Protein 3F42 (pdb70)

Foldseek 3Di:
DDPVVVVVVVVCVVVVVVVVVVQQVAKDWFFFDVGQIWIAGLVLHTDDTDDPPVCVVPVPVVVRVCRSVVSNVVSVVVVVVVVVVCD/DVVVVCVVVVVCPVVQQVAKDWFAFPVGQIWIATLVRHTDDTDDDPVCVVPVVVVVRCCRSVVRSVVSVCVVVVVVVVD

Secondary structure (DSSP, 8-state):
--HHHHHHHHH--HHHHHHHHHHHT-EEEEE-TT--EEEEETTS-EEEEE--GGGGG-S-------HHHHHHHHHHHHHHHHHH---/-TTT--TTTTHHHHTGGG-EEEEE-S---EEEEETT--EEEEE--GGGGG-S-------HHHHHHHHHHHHHHHHHH--

Solvent-accessible surface area: 10686 Å² total

InterPro domains:
  IPR004401 Nucleoid-associated protein YbaB/EbfC [MF_00274] (1-93)
  IPR004401 Nucleoid-associated protein YbaB/EbfC [PF02575] (12-91)
  IPR004401 Nucleoid-associated protein YbaB/EbfC [PIRSF004555] (1-90)
  IPR004401 Nucleoid-associated protein YbaB/EbfC [TIGR00103] (1-97)
  IPR036894 Nucleoid-associated protein YbaB-like domain superfamily [G3DSA:3.30.1310.10] (1-97)
  IPR036894 Nucleoid-associated protein YbaB-like domain superfamily [SSF82607] (4-92)

B-factor: mean 28.2, std 12.07, range [13.96, 66.92]

Organism: Helicobacter pylori (strain ATCC 700392 / 26695) (NCBI:txid85962)

Sequence (166 aa):
HDFSQLGGLLDGKKEFSQLEEEKNKDTIHTSKSGGGVSVSFNGLGELVDLQIDDSLLEDKEAQIYLSALNDDGYKAVEEENNRKKNLAFNLGGLLDGKKEFSQLEEKNKDTIHTSKSGGGVSVSFNGLGELVDLQIDDSLLEDKEEAQIYLSALNDDGYKAVEEENRKNLAFNL

CATH classification: 3.30.1310.10

Radius of gyration: 18.59 Å; Cα contacts (8 Å, |Δi|>4): 196; chains: 2; bounding box: 31×56×41 Å

Nearest PDB structures (foldseek):
  3f42-assembly1_B-2  TM=1.007E+00  e=1.281E-11  Helicobacter pylori
  3f42-assembly1_A-2  TM=9.089E-01  e=5.839E-11  Helicobacter pylori
  1pug-assembly2_C  TM=7.596E-01  e=7.415E-04  Escherichia coli
  1ybx-assembly1_A  TM=7.268E-01  e=2.275E-03  Acetivibrio thermocellus
  5yrx-assembly1_A-2  TM=7.298E-01  e=1.646E-02  Mycobacterium tuberculosis H37Rv

Structure (mmCIF, N/CA/C/O backbone):
data_3F42
#
_entry.id   3F42
#
_cell.length_a   87.129
_cell.length_b   99.566
_cell.length_c   45.196
_cell.angle_alpha   90.00
_cell.angle_beta   90.00
_cell.angle_gamma   90.00
#
_symmetry.space_group_name_H-M   'C 2 2 21'
#
loop_
_entity.id
_entity.type
_entity.pdbx_description
1 polymer 'protein HP0035'
2 non-polymer 1,2-ETHANEDIOL
3 water water
#
loop_
_atom_site.group_PDB
_atom_site.id
_atom_site.type_symbol
_atom_site.label_atom_id
_atom_site.label_alt_id
_atom_site.label_comp_id
_atom_site.label_asym_id
_atom_site.label_entity_id
_atom_site.label_seq_id
_atom_site.pdbx_PDB_ins_code
_atom_site.Cartn_x
_atom_site.Cartn_y
_atom_site.Cartn_z
_atom_site.occupancy
_atom_site.B_iso_or_equiv
_atom_site.auth_seq_id
_atom_site.auth_comp_id
_atom_site.auth_asym_id
_atom_site.auth_atom_id
_atom_site.pdbx_PDB_model_num
ATOM 1 N N . HIS A 1 2 ? 25.959 58.500 -8.265 1.00 40.47 0 HIS A N 1
ATOM 2 C CA . HIS A 1 2 ? 25.260 59.214 -9.384 1.00 37.42 0 HIS A CA 1
ATOM 3 C C . HIS A 1 2 ? 23.828 58.743 -9.246 1.00 36.26 0 HIS A C 1
ATOM 4 O O . HIS A 1 2 ? 23.446 57.715 -9.833 1.00 37.91 0 HIS A O 1
ATOM 14 N N . ASP A 1 4 ? 19.694 60.345 -8.038 1.00 23.47 2 ASP A N 1
ATOM 15 C CA . ASP A 1 4 ? 18.869 61.359 -7.422 1.00 21.63 2 ASP A CA 1
ATOM 16 C C . ASP A 1 4 ? 17.720 60.726 -6.620 1.00 20.39 2 ASP A C 1
ATOM 17 O O . ASP A 1 4 ? 17.592 59.480 -6.565 1.00 19.28 2 ASP A O 1
ATOM 22 N N . PHE A 1 5 ? 16.907 61.564 -5.975 1.00 19.50 3 PHE A N 1
ATOM 23 C CA . PHE A 1 5 ? 15.920 61.033 -5.003 1.00 19.49 3 PHE A CA 1
ATOM 24 C C . PHE A 1 5 ? 14.891 60.211 -5.759 1.00 19.36 3 PHE A C 1
ATOM 25 O O . PHE A 1 5 ? 14.428 59.186 -5.269 1.00 19.53 3 PHE A O 1
ATOM 33 N N . SER A 1 6 ? 14.538 60.660 -6.964 1.00 19.18 4 SER A N 1
ATOM 34 C CA . SER A 1 6 ? 13.570 59.879 -7.746 1.00 20.11 4 SER A CA 1
ATOM 35 C C . SER A 1 6 ? 14.086 58.481 -8.094 1.00 20.05 4 SER A C 1
ATOM 36 O O . SER A 1 6 ? 13.349 57.477 -7.961 1.00 20.07 4 SER A O 1
ATOM 39 N N . GLN A 1 7 ? 15.368 58.393 -8.465 1.00 19.78 5 GLN A N 1
ATOM 40 C CA . GLN A 1 7 ? 15.979 57.104 -8.752 1.00 21.13 5 GLN A CA 1
ATOM 41 C C . GLN A 1 7 ? 16.008 56.240 -7.502 1.00 21.63 5 GLN A C 1
ATOM 42 O O . GLN A 1 7 ? 15.705 55.054 -7.575 1.00 22.87 5 GLN A O 1
ATOM 48 N N . LEU A 1 8 ? 16.322 56.829 -6.358 1.00 21.65 6 LEU A N 1
ATOM 49 C CA . LEU A 1 8 ? 16.340 56.071 -5.110 1.00 22.43 6 LEU A CA 1
ATOM 50 C C . LEU A 1 8 ? 14.964 55.510 -4.785 1.00 22.88 6 LEU A C 1
ATOM 51 O O . LEU A 1 8 ? 14.852 54.357 -4.358 1.00 22.44 6 LEU A O 1
ATOM 56 N N . GLY A 1 9 ? 13.922 56.312 -4.987 1.00 22.14 7 GLY A N 1
ATOM 57 C CA . GLY A 1 9 ? 12.556 55.852 -4.708 1.00 21.99 7 GLY A CA 1
ATOM 58 C C . GLY A 1 9 ? 12.177 54.699 -5.629 1.00 22.43 7 GLY A C 1
ATOM 59 O O . GLY A 1 9 ? 11.528 53.733 -5.191 1.00 22.44 7 GLY A O 1
ATOM 60 N N . GLY A 1 10 ? 12.594 54.789 -6.886 1.00 22.27 8 GLY A N 1
ATOM 61 C CA . GLY A 1 10 ? 12.368 53.725 -7.881 1.00 23.31 8 GLY A CA 1
ATOM 62 C C . GLY A 1 10 ? 13.092 52.430 -7.487 1.00 24.02 8 GLY A C 1
ATOM 63 O O . GLY A 1 10 ? 12.525 51.315 -7.580 1.00 22.71 8 GLY A O 1
ATOM 64 N N . LEU A 1 11 ? 14.346 52.569 -7.057 1.00 23.55 9 LEU A N 1
ATOM 65 C CA . LEU A 1 11 ? 15.097 51.412 -6.543 1.00 24.72 9 LEU A CA 1
ATOM 66 C C . LEU A 1 11 ? 14.432 50.776 -5.330 1.00 23.73 9 LEU A C 1
ATOM 67 O O . LEU A 1 11 ? 14.302 49.534 -5.260 1.00 23.12 9 LEU A O 1
ATOM 72 N N . LEU A 1 12 ? 14.009 51.601 -4.369 1.00 22.96 10 LEU A N 1
ATOM 73 C CA . LEU A 1 12 ? 13.348 51.091 -3.163 1.00 23.61 10 LEU A CA 1
ATOM 74 C C . LEU A 1 12 ? 12.069 50.345 -3.546 1.00 23.79 10 LEU A C 1
ATOM 75 O O . LEU A 1 12 ? 11.794 49.245 -3.019 1.00 23.63 10 LEU A O 1
ATOM 80 N N . ASP A 1 13 ? 11.305 50.916 -4.478 1.00 23.79 11 ASP A N 1
ATOM 81 C CA . ASP A 1 13 ? 10.049 50.255 -4.915 1.00 24.43 11 ASP A CA 1
ATOM 82 C C . ASP A 1 13 ? 10.320 48.912 -5.593 1.00 24.08 11 ASP A C 1
ATOM 83 O O . ASP A 1 13 ? 9.615 47.924 -5.312 1.00 24.50 11 ASP A O 1
ATOM 88 N N . GLY A 1 14 ? 11.340 48.873 -6.447 1.00 22.89 12 GLY A N 1
ATOM 89 C CA . GLY A 1 14 ? 11.764 47.659 -7.152 1.00 23.03 12 GLY A CA 1
ATOM 90 C C . GLY A 1 14 ? 12.257 46.596 -6.170 1.00 22.92 12 GLY A C 1
ATOM 91 O O . GLY A 1 14 ? 11.925 45.394 -6.292 1.00 22.93 12 GLY A O 1
ATOM 100 N N . LYS A 1 16 ? 11.410 46.365 -3.013 1.00 25.17 14 LYS A N 1
ATOM 101 C CA . LYS A 1 16 ? 10.273 45.895 -2.216 1.00 25.64 14 LYS A CA 1
ATOM 102 C C . LYS A 1 16 ? 9.428 44.921 -3.034 1.00 25.50 14 LYS A C 1
ATOM 103 O O . LYS A 1 16 ? 8.895 43.966 -2.487 1.00 25.17 14 LYS A O 1
ATOM 109 N N . LYS A 1 17 ? 9.335 45.148 -4.340 1.00 24.48 15 LYS A N 1
ATOM 110 C CA . LYS A 1 17 ? 8.614 44.215 -5.202 1.00 25.53 15 LYS A CA 1
ATOM 111 C C . LYS A 1 17 ? 9.307 42.841 -5.233 1.00 25.42 15 LYS A C 1
ATOM 112 O O . LYS A 1 17 ? 8.652 41.792 -5.035 1.00 25.46 15 LYS A O 1
ATOM 118 N N . GLU A 1 18 ? 10.622 42.855 -5.458 1.00 24.72 16 GLU A N 1
ATOM 119 C C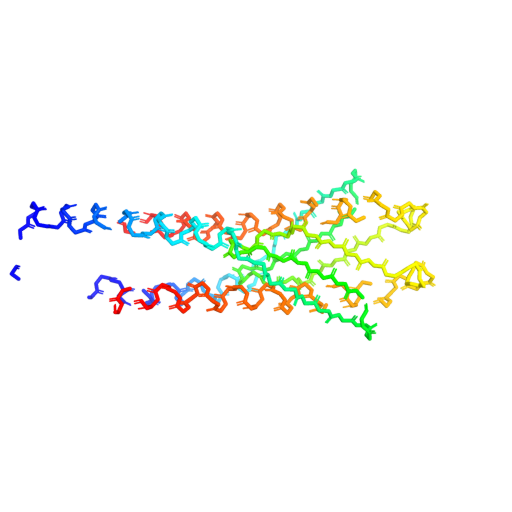A . GLU A 1 18 ? 11.442 41.646 -5.457 1.00 25.23 16 GLU A CA 1
ATOM 120 C C . GLU A 1 18 ? 11.341 40.945 -4.102 1.00 24.60 16 GLU A C 1
ATOM 121 O O . GLU A 1 18 ? 11.201 39.691 -4.043 1.00 24.55 16 GLU A O 1
ATOM 127 N N . PHE A 1 19 ? 11.442 41.718 -3.026 1.00 23.40 17 PHE A N 1
ATOM 128 C CA . PHE A 1 19 ? 11.386 41.152 -1.686 1.00 23.64 17 PHE A CA 1
ATOM 129 C C . PHE A 1 19 ? 10.056 40.376 -1.497 1.00 24.07 17 PHE A C 1
ATOM 130 O O . PHE A 1 19 ? 10.043 39.237 -0.983 1.00 23.80 17 PHE A O 1
ATOM 138 N N . SER A 1 20 ? 8.940 40.996 -1.859 1.00 23.66 18 SER A N 1
ATOM 139 C CA . SER A 1 20 ? 7.631 40.331 -1.725 1.00 25.33 18 SER A CA 1
ATOM 140 C C . SER A 1 20 ? 7.489 39.089 -2.568 1.00 25.37 18 SER A C 1
ATOM 141 O O . SER A 1 20 ? 6.879 38.092 -2.143 1.00 25.13 18 SER A O 1
ATOM 144 N N . GLN A 1 21 ? 8.046 39.128 -3.763 1.00 24.90 19 GLN A N 1
ATOM 145 C CA . GLN A 1 21 ? 8.034 37.959 -4.641 1.00 25.78 19 GLN A CA 1
ATOM 146 C C . GLN A 1 21 ? 8.823 36.790 -4.054 1.00 24.94 19 GLN A C 1
ATOM 147 O O . GLN A 1 21 ? 8.368 35.619 -4.095 1.00 24.89 19 GLN A O 1
ATOM 153 N N . LEU A 1 22 ? 9.982 37.107 -3.495 1.00 23.97 20 LEU A N 1
ATOM 154 C CA . LEU A 1 22 ? 10.783 36.121 -2.795 1.00 23.94 20 LEU A CA 1
ATOM 155 C C . LEU A 1 22 ? 10.125 35.573 -1.553 1.00 23.28 20 LEU A C 1
ATOM 156 O O . LEU A 1 22 ? 10.256 34.361 -1.284 1.00 23.46 20 LEU A O 1
ATOM 161 N N . GLU A 1 23 ? 9.456 36.429 -0.779 1.00 22.39 21 GLU A N 1
ATOM 162 C CA . GLU A 1 23 ? 8.801 35.952 0.433 1.00 23.71 21 GLU A CA 1
ATOM 163 C C . GLU A 1 23 ? 7.670 34.979 0.089 1.00 24.05 21 GLU A C 1
ATOM 164 O O . GLU A 1 23 ? 7.448 33.990 0.812 1.00 22.90 21 GLU A O 1
ATOM 170 N N . GLU A 1 24 ? 6.933 35.261 -0.983 1.00 23.51 22 GLU A N 1
ATOM 171 C CA A GLU A 1 24 ? 5.886 34.316 -1.415 0.50 24.08 22 GLU A CA 1
ATOM 172 C CA B GLU A 1 24 ? 5.892 34.324 -1.445 0.50 23.80 22 GLU A CA 1
ATOM 173 C C . GLU A 1 24 ? 6.478 32.946 -1.789 1.00 23.51 22 GLU A C 1
ATOM 174 O O . GLU A 1 24 ? 5.940 31.894 -1.389 1.00 23.35 22 GLU A O 1
ATOM 185 N N . LYS A 1 25 ? 7.592 32.946 -2.521 1.00 22.56 23 LYS A N 1
ATOM 186 C CA . LYS A 1 25 ? 8.299 31.720 -2.861 1.00 23.16 23 LYS A CA 1
ATOM 187 C C . LYS A 1 25 ? 8.785 31.022 -1.584 1.00 23.03 23 LYS A C 1
ATOM 188 O O . LYS A 1 25 ? 8.654 29.817 -1.451 1.00 22.04 23 LYS A O 1
ATOM 194 N N . ASN A 1 26 ? 9.361 31.784 -0.653 1.00 22.15 24 ASN A N 1
ATOM 195 C CA . ASN A 1 26 ? 9.827 31.183 0.597 1.00 22.58 24 ASN A CA 1
ATOM 196 C C . ASN A 1 26 ? 8.674 30.492 1.330 1.00 22.44 24 ASN A C 1
ATOM 197 O O . ASN A 1 26 ? 8.854 29.403 1.885 1.00 21.44 24 ASN A O 1
ATOM 202 N N . LYS A 1 27 ? 7.514 31.146 1.360 1.00 21.69 25 LYS A N 1
ATOM 203 C CA . LYS A 1 27 ? 6.372 30.618 2.105 1.00 22.88 25 LYS A CA 1
ATOM 204 C C . LYS A 1 27 ? 5.948 29.245 1.523 1.00 22.48 25 LYS A C 1
ATOM 205 O O . LYS A 1 27 ? 5.515 28.333 2.243 1.00 22.53 25 LYS A O 1
ATOM 211 N N . ASP A 1 28 ? 6.146 29.090 0.225 1.00 21.05 26 ASP A N 1
ATOM 212 C CA . ASP A 1 28 ? 5.852 27.832 -0.481 1.00 21.84 26 ASP A CA 1
ATOM 213 C C . ASP A 1 28 ? 6.925 26.739 -0.393 1.00 22.33 26 ASP A C 1
ATOM 214 O O . ASP A 1 28 ? 6.737 25.642 -0.924 1.00 24.91 26 ASP A O 1
ATOM 219 N N . THR A 1 29 ? 8.043 27.003 0.272 1.00 20.49 27 THR A N 1
ATOM 220 C CA . THR 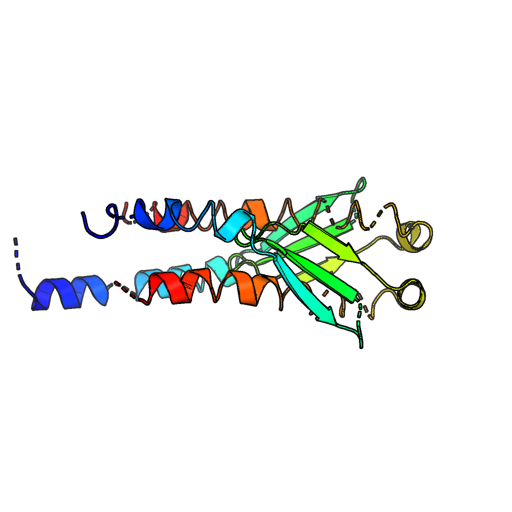A 1 29 ? 9.152 26.054 0.309 1.00 20.82 27 THR A CA 1
ATOM 221 C C . THR A 1 29 ? 9.077 25.307 1.628 1.00 21.66 27 THR A C 1
ATOM 222 O O . THR A 1 29 ? 9.014 25.950 2.672 1.00 23.48 27 THR A O 1
ATOM 226 N N . ILE A 1 30 ? 9.127 23.975 1.601 1.00 17.82 28 ILE A N 1
ATOM 227 C CA . ILE A 1 30 ? 9.085 23.189 2.881 1.00 18.12 28 ILE A CA 1
ATOM 228 C C . ILE A 1 30 ? 10.453 22.605 3.200 1.00 18.59 28 ILE A C 1
ATOM 229 O O . ILE A 1 30 ? 11.087 22.019 2.312 1.00 18.31 28 ILE A O 1
ATOM 234 N N . HIS A 1 31 ? 10.901 22.759 4.457 1.00 19.98 29 HIS A N 1
ATOM 235 C CA . HIS A 1 31 ? 12.154 22.153 4.935 1.00 21.85 29 HIS A CA 1
ATOM 236 C C . HIS A 1 31 ? 11.797 21.214 6.078 1.00 20.33 29 HIS A C 1
ATOM 237 O O . HIS A 1 31 ? 11.169 21.633 7.027 1.00 20.23 29 HIS A O 1
ATOM 244 N N . THR A 1 32 ? 12.252 19.970 5.995 1.00 20.26 30 THR A N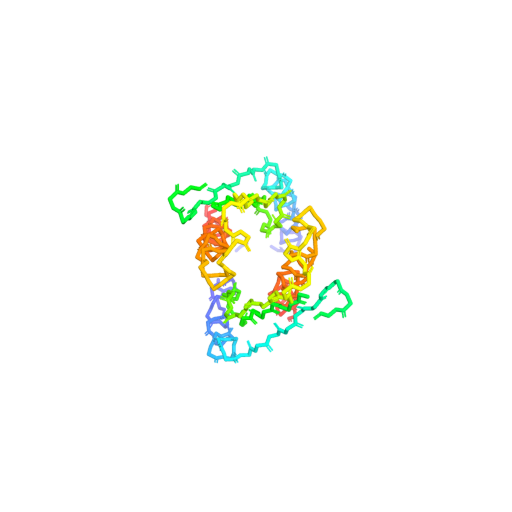 1
ATOM 245 C CA . THR A 1 32 ? 11.944 18.956 7.045 1.00 19.76 30 THR A CA 1
ATOM 246 C C . THR A 1 32 ? 13.219 18.541 7.769 1.00 19.59 30 THR A C 1
ATOM 247 O O . THR A 1 32 ? 14.226 18.257 7.133 1.00 21.20 30 THR A O 1
ATOM 251 N N . SER A 1 33 ? 13.157 18.515 9.090 1.00 19.76 31 SER A N 1
ATOM 252 C CA . SER A 1 33 ? 14.276 18.047 9.931 1.00 19.93 31 SER A CA 1
ATOM 253 C C . SER A 1 33 ? 13.785 16.887 10.787 1.00 19.50 31 SER A C 1
ATOM 254 O O . SER A 1 33 ? 12.682 16.957 11.327 1.00 20.36 31 SER A O 1
ATOM 257 N N . LYS A 1 34 ? 14.629 15.866 10.937 1.00 19.34 32 LYS A N 1
ATOM 258 C CA . LYS A 1 34 ? 14.297 14.680 11.732 1.00 18.51 32 LYS A CA 1
ATOM 259 C C . LYS A 1 34 ? 15.326 14.496 12.831 1.00 18.37 32 LYS A C 1
ATOM 260 O O . LYS A 1 34 ? 16.493 14.913 12.702 1.00 19.12 32 LYS A O 1
ATOM 266 N N . SER A 1 35 ? 14.888 13.882 13.914 1.00 18.00 33 SER A N 1
ATOM 267 C CA . SER A 1 35 ? 15.822 13.486 14.979 1.00 17.75 33 SER A CA 1
ATOM 268 C C . SER A 1 35 ? 15.332 12.215 15.609 1.00 17.49 33 SER A C 1
ATOM 269 O O . SER A 1 35 ? 14.268 11.667 15.230 1.00 17.64 33 SER A O 1
ATOM 272 N N . GLY A 1 36 ? 16.075 11.725 16.601 1.00 17.40 34 GLY A N 1
ATOM 273 C CA . GLY A 1 36 ? 15.607 10.532 17.321 1.00 17.72 34 GLY A CA 1
ATOM 274 C C . GLY A 1 36 ? 15.417 9.313 16.430 1.00 18.66 34 GLY A C 1
ATOM 275 O O . GLY A 1 36 ? 14.444 8.577 16.595 1.00 18.83 34 GLY A O 1
ATOM 276 N N . GLY A 1 37 ? 16.342 9.117 15.503 1.00 19.99 35 GLY A N 1
ATOM 277 C CA . GLY A 1 37 ? 16.293 7.973 14.585 1.00 21.90 35 GLY A CA 1
ATOM 278 C C . GLY A 1 37 ? 15.042 8.028 13.728 1.00 22.83 35 GLY A C 1
ATOM 279 O O . GLY A 1 37 ? 14.502 6.970 13.330 1.00 24.14 35 GLY A O 1
ATOM 280 N N . GLY A 1 38 ? 14.592 9.240 13.425 1.00 22.20 36 GLY A N 1
ATOM 281 C CA . GLY A 1 38 ? 13.379 9.452 12.635 1.00 22.72 36 GLY A CA 1
ATOM 282 C C . GLY A 1 38 ? 12.078 9.482 13.422 1.00 22.60 36 GLY A C 1
ATOM 283 O O . GLY A 1 38 ? 11.003 9.650 12.819 1.00 23.46 36 GLY A O 1
ATOM 297 N N . VAL A 1 40 ? 11.124 11.751 15.462 1.00 19.89 38 VAL A N 1
ATOM 298 C CA . VAL A 1 40 ? 10.603 13.126 15.482 1.00 19.73 38 VAL A CA 1
ATOM 299 C C . VAL A 1 40 ? 10.802 13.711 14.093 1.00 19.62 38 VAL A C 1
ATOM 300 O O . VAL A 1 40 ? 11.873 13.576 13.532 1.00 18.74 38 VAL A O 1
ATOM 304 N N . SER A 1 41 ? 9.772 14.372 13.554 1.00 18.52 39 SER A N 1
ATOM 305 C CA . SER A 1 41 ? 9.894 15.070 12.286 1.00 19.40 39 SER A CA 1
ATOM 306 C C . SER A 1 41 ? 9.266 16.436 12.475 1.00 19.33 39 SER A C 1
ATOM 307 O O . SER A 1 41 ? 8.129 16.536 12.993 1.00 20.57 39 SER A O 1
ATOM 310 N N . VAL A 1 42 ? 9.974 17.467 12.031 1.00 17.93 40 VAL A N 1
ATOM 311 C CA . VAL A 1 42 ? 9.392 18.821 12.027 1.00 17.89 40 VAL A CA 1
ATOM 312 C C . VAL A 1 42 ? 9.504 19.404 10.634 1.00 17.36 40 VAL A C 1
ATOM 313 O O . VAL A 1 42 ? 10.466 19.130 9.934 1.00 19.46 40 VAL A O 1
ATOM 317 N N . SER A 1 43 ? 8.491 20.156 10.230 1.00 17.66 41 SER A N 1
ATOM 318 C CA . SER A 1 43 ? 8.544 20.838 8.932 1.00 17.11 41 SER A CA 1
ATOM 319 C C . SER A 1 43 ? 8.308 22.333 9.115 1.00 15.73 41 SER A C 1
ATOM 320 O O . SER A 1 43 ? 7.334 22.757 9.741 1.00 17.49 41 SER A O 1
ATOM 323 N N . PHE A 1 44 ? 9.172 23.107 8.474 1.00 17.24 42 PHE A N 1
ATOM 324 C CA . PHE A 1 44 ? 9.057 24.550 8.449 1.00 17.67 42 PHE A CA 1
ATOM 325 C C . PHE A 1 44 ? 8.818 25.016 7.038 1.00 18.44 42 PHE A C 1
ATOM 326 O O . PHE A 1 44 ? 9.346 24.420 6.086 1.00 19.71 42 PHE A O 1
ATOM 334 N N . ASN A 1 45 ? 8.113 26.127 6.910 1.00 17.36 43 ASN A N 1
ATOM 335 C CA . ASN A 1 45 ? 8.183 26.829 5.626 1.00 17.26 43 ASN A CA 1
ATOM 336 C C . ASN A 1 45 ? 9.375 27.789 5.610 1.00 16.75 43 ASN A C 1
ATOM 337 O O . ASN A 1 45 ? 10.084 27.952 6.614 1.00 18.15 43 ASN A O 1
ATOM 342 N N . GLY A 1 46 ? 9.609 28.424 4.463 1.00 17.21 44 GLY A N 1
ATOM 343 C CA . GLY A 1 46 ? 10.779 29.258 4.296 1.00 18.08 44 GLY A CA 1
ATOM 344 C C . GLY A 1 46 ? 10.667 30.607 4.970 1.00 17.86 44 GLY A C 1
ATOM 345 O O . GLY A 1 46 ? 11.621 31.396 4.943 1.00 18.30 44 GLY A O 1
ATOM 346 N N . LEU A 1 47 ? 9.535 30.865 5.617 1.00 17.98 45 LEU A N 1
ATOM 347 C CA . LEU A 1 47 ? 9.410 32.041 6.502 1.00 17.87 45 LEU A CA 1
ATOM 348 C C . LEU A 1 47 ? 9.843 31.661 7.910 1.00 18.94 45 LEU A C 1
ATOM 349 O O . LEU A 1 47 ? 9.964 32.521 8.784 1.00 18.44 45 LEU A O 1
ATOM 354 N N . GLY A 1 48 ? 10.063 30.382 8.148 1.00 17.53 46 GLY A N 1
ATOM 355 C CA . GLY A 1 48 ? 10.410 29.903 9.503 1.00 17.43 46 GLY A CA 1
ATOM 356 C C . GLY A 1 48 ? 9.235 29.521 10.372 1.00 17.70 46 GLY A C 1
ATOM 357 O O . GLY A 1 48 ? 9.394 29.221 11.566 1.00 21.03 46 GLY A O 1
ATOM 358 N N . GLU A 1 49 ? 8.045 29.513 9.802 1.00 17.78 47 GLU A N 1
ATOM 359 C CA . GLU A 1 49 ? 6.844 29.000 10.498 1.00 17.83 47 GLU A CA 1
ATOM 360 C C . GLU A 1 49 ? 6.842 27.475 10.546 1.00 18.82 47 GLU A C 1
ATOM 361 O O . GLU A 1 49 ? 7.183 26.783 9.559 1.00 19.44 47 GLU A O 1
ATOM 367 N N . LEU A 1 50 ? 6.509 26.954 11.710 1.00 19.07 48 LEU A N 1
ATOM 368 C CA . LEU A 1 50 ? 6.439 25.513 11.909 1.00 18.27 48 LEU A CA 1
ATOM 369 C C . LEU A 1 50 ? 5.077 25.079 11.382 1.00 18.53 48 LEU A C 1
ATOM 370 O O . LEU A 1 50 ? 4.045 25.544 11.878 1.00 20.36 48 LEU A O 1
ATOM 375 N N . VAL A 1 51 ? 5.084 24.190 10.383 1.00 19.17 49 VAL A N 1
ATOM 376 C CA . VAL A 1 51 ? 3.839 23.829 9.671 1.00 19.79 49 VAL A CA 1
ATOM 377 C C . VAL A 1 51 ? 3.415 22.386 9.883 1.00 20.31 49 VAL A C 1
ATOM 378 O O . VAL A 1 51 ? 2.233 22.038 9.655 1.00 20.89 49 VAL A O 1
ATOM 382 N N . ASP A 1 52 ? 4.349 21.553 10.348 1.00 18.81 50 ASP A N 1
ATOM 383 C CA . ASP A 1 52 ? 3.995 20.205 10.756 1.00 20.15 50 ASP A CA 1
ATOM 384 C C . ASP A 1 52 ? 4.930 19.705 11.833 1.00 19.35 50 ASP A C 1
ATOM 385 O O . ASP A 1 52 ? 6.096 20.114 11.920 1.00 18.33 50 ASP A O 1
ATOM 390 N N . LEU A 1 53 ? 4.404 18.803 12.651 1.00 20.27 51 LEU A N 1
ATOM 391 C CA . LEU A 1 53 ? 5.190 18.289 13.787 1.00 21.78 51 LEU A CA 1
ATOM 392 C C . LEU A 1 53 ? 4.614 16.898 14.039 1.00 22.91 51 LEU A C 1
ATOM 393 O O . LEU A 1 53 ? 3.379 16.764 14.214 1.00 23.29 51 LEU A O 1
ATOM 398 N N . GLN A 1 54 ? 5.470 15.867 13.944 1.00 22.47 52 GLN A N 1
ATOM 399 C CA . GLN A 1 54 ? 5.040 14.470 14.139 1.00 23.19 52 GLN A CA 1
ATOM 400 C C . GLN A 1 54 ? 6.023 13.730 15.039 1.00 22.42 52 GLN A C 1
ATOM 401 O O . GLN A 1 54 ? 7.246 13.799 14.836 1.00 22.03 52 GLN A O 1
ATOM 407 N N . ILE A 1 55 ? 5.455 13.053 16.038 1.00 21.20 53 ILE A N 1
ATOM 408 C CA . ILE A 1 55 ? 6.222 12.399 17.101 1.00 20.20 53 ILE A CA 1
ATOM 409 C C . ILE A 1 55 ? 5.746 10.936 17.134 1.00 20.45 53 ILE A C 1
ATOM 410 O O . ILE A 1 55 ? 4.535 10.694 17.193 1.00 20.46 53 ILE A O 1
ATOM 415 N N . ASP A 1 56 ? 6.678 9.978 17.103 1.00 20.87 54 ASP A N 1
ATOM 416 C CA . ASP A 1 56 ? 6.308 8.549 17.178 1.00 21.91 54 ASP A CA 1
ATOM 417 C C . ASP A 1 56 ? 5.662 8.257 18.514 1.00 21.36 54 ASP A C 1
ATOM 418 O O . ASP A 1 56 ? 6.104 8.771 19.533 1.00 21.73 54 ASP A O 1
ATOM 423 N N . ASP A 1 57 ? 4.589 7.452 18.512 1.00 21.01 55 ASP A N 1
ATOM 424 C CA . ASP A 1 57 ? 3.920 7.108 19.765 1.00 21.58 55 ASP A CA 1
ATOM 425 C C . ASP A 1 57 ? 4.891 6.540 20.808 1.00 21.35 55 ASP A C 1
ATOM 426 O O . ASP A 1 57 ? 4.641 6.672 22.006 1.00 22.25 55 ASP A O 1
ATOM 431 N N . SER A 1 58 ? 5.989 5.915 20.374 1.00 21.81 56 SER A N 1
ATOM 432 C CA . SER A 1 58 ? 6.942 5.301 21.328 1.00 22.97 56 SER A CA 1
ATOM 433 C C . SER A 1 58 ? 7.555 6.319 22.269 1.00 23.09 56 SER A C 1
ATOM 434 O O . SER A 1 58 ? 7.836 6.019 23.433 1.00 22.84 56 SER A O 1
ATOM 437 N N . LEU A 1 59 ? 7.719 7.547 21.778 1.00 22.11 57 LEU A N 1
ATOM 438 C CA . LEU A 1 59 ? 8.304 8.613 22.579 1.00 22.15 57 LEU A CA 1
ATOM 439 C C . LEU A 1 59 ? 7.390 9.096 23.688 1.00 22.12 57 LEU A C 1
ATOM 440 O O . LEU A 1 59 ? 7.850 9.751 24.627 1.00 23.59 57 LEU A O 1
ATOM 445 N N . LEU A 1 60 ? 6.103 8.792 23.603 1.00 22.53 58 LEU A N 1
ATOM 446 C CA . LEU A 1 60 ? 5.171 9.176 24.690 1.00 22.39 58 LEU A CA 1
ATOM 447 C C . LEU A 1 60 ? 5.534 8.467 26.005 1.00 23.40 58 LEU A C 1
ATOM 448 O O . LEU A 1 60 ? 5.196 8.949 27.085 1.00 22.61 58 LEU A O 1
ATOM 453 N N . GLU A 1 61 ? 6.288 7.377 25.898 1.00 23.57 59 GLU A N 1
ATOM 454 C CA . GLU A 1 61 ? 6.789 6.621 27.064 1.00 24.78 59 GLU A CA 1
ATOM 455 C C . GLU A 1 61 ? 8.058 7.188 27.709 1.00 23.96 59 GLU A C 1
ATOM 456 O O . GLU A 1 61 ? 8.510 6.679 28.756 1.00 23.70 59 GLU A O 1
ATOM 462 N N . ASP A 1 62 ? 8.669 8.188 27.071 1.00 22.60 60 ASP A N 1
ATOM 463 C CA . ASP A 1 62 ? 9.917 8.756 27.561 1.00 22.60 60 ASP A CA 1
ATOM 464 C C . ASP A 1 62 ? 9.953 10.238 27.208 1.00 22.46 60 ASP A C 1
ATOM 465 O O . ASP A 1 62 ? 10.577 10.643 26.221 1.00 20.95 60 ASP A O 1
ATOM 470 N N . LYS A 1 63 ? 9.295 11.040 28.034 1.00 20.73 61 LYS A N 1
ATOM 471 C CA . LYS A 1 63 ? 9.188 12.443 27.753 1.00 21.42 61 LYS A CA 1
ATOM 472 C C . LYS A 1 63 ? 10.558 13.124 27.738 1.00 20.58 61 LYS A C 1
ATOM 473 O O . LYS A 1 63 ? 10.780 14.033 26.930 1.00 18.92 61 LYS A O 1
ATOM 479 N N . GLU A 1 64 ? 11.490 12.663 28.580 1.00 19.57 62 GLU A N 1
ATOM 480 C CA . GLU A 1 64 ? 12.829 13.261 28.586 1.00 19.96 62 GLU A CA 1
ATOM 481 C C . GLU A 1 64 ? 13.475 13.173 27.208 1.00 19.44 62 GLU A C 1
ATOM 482 O O . GLU A 1 64 ? 13.988 14.186 26.660 1.00 19.14 62 GLU A O 1
ATOM 488 N N . ALA A 1 65 ? 13.419 11.975 26.624 1.00 18.80 63 ALA A N 1
ATOM 489 C CA . ALA A 1 65 ? 13.999 11.752 25.287 1.00 19.05 63 ALA A CA 1
ATOM 490 C C . ALA A 1 65 ? 13.199 12.556 24.267 1.00 19.23 63 ALA A C 1
ATOM 491 O O . ALA A 1 65 ? 13.756 13.164 23.344 1.00 18.37 63 ALA A O 1
ATOM 501 N N . GLN A 1 67 ? 11.554 15.343 24.535 1.00 18.88 65 GLN A N 1
ATOM 502 C CA . GLN A 1 67 ? 11.933 16.769 24.588 1.00 18.59 65 GLN A CA 1
ATOM 503 C C . GLN A 1 67 ? 13.284 17.065 23.953 1.00 18.69 65 GLN A C 1
ATOM 504 O O . GLN A 1 67 ? 13.448 18.067 23.243 1.00 18.60 65 GLN A O 1
ATOM 510 N N . ILE A 1 68 ? 14.259 16.202 24.216 1.00 16.18 66 ILE A N 1
ATOM 511 C CA . ILE A 1 68 ? 15.594 16.345 23.654 1.00 16.19 66 ILE A CA 1
ATOM 512 C C . ILE A 1 68 ? 15.538 16.248 22.135 1.00 16.42 66 ILE A C 1
ATOM 513 O O . ILE A 1 68 ? 16.113 17.101 21.427 1.00 16.21 66 ILE A O 1
ATOM 518 N N . TYR A 1 69 ? 14.843 15.215 21.628 1.00 15.94 67 TYR A N 1
ATOM 519 C CA . TYR A 1 69 ? 14.721 15.043 20.184 1.00 15.82 67 TYR A CA 1
ATOM 520 C C . TYR A 1 69 ? 13.893 16.155 19.524 1.00 16.48 67 TYR A C 1
ATOM 521 O O . TYR A 1 69 ? 14.230 16.582 18.439 1.00 16.68 67 TYR A O 1
ATOM 530 N N . LEU A 1 70 ? 12.858 16.638 20.189 1.00 16.78 68 LEU A N 1
ATOM 531 C CA . LEU A 1 70 ? 12.141 17.821 19.677 1.00 18.51 68 LEU A CA 1
ATOM 532 C C . LEU A 1 70 ? 13.068 19.012 19.571 1.00 18.61 68 LEU A C 1
ATOM 533 O O . LEU A 1 70 ? 13.137 19.672 18.520 1.00 17.96 68 LEU A O 1
ATOM 546 N N . SER A 1 72 ? 16.341 19.138 19.357 1.00 17.42 70 SER A N 1
ATOM 547 C CA . SER A 1 72 ? 17.346 18.893 18.349 1.00 19.19 70 SER A CA 1
ATOM 548 C C . SER A 1 72 ? 16.786 19.171 16.931 1.00 19.34 70 SER A C 1
ATOM 549 O O . SER A 1 72 ? 17.383 19.935 16.166 1.00 18.81 70 SER A O 1
ATOM 552 N N . ALA A 1 73 ? 15.635 18.575 16.628 1.00 18.23 71 ALA A N 1
ATOM 553 C CA . ALA A 1 73 ? 15.048 18.716 15.268 1.00 17.47 71 ALA A CA 1
ATOM 554 C C . ALA A 1 73 ? 14.627 20.153 15.029 1.00 17.85 71 ALA A C 1
ATOM 555 O O . ALA A 1 73 ? 14.854 20.703 13.929 1.00 17.55 71 ALA A O 1
ATOM 557 N N . LEU A 1 74 ? 14.024 20.761 16.054 1.00 17.03 72 LEU A N 1
ATOM 558 C CA . LEU A 1 74 ? 13.535 22.148 15.902 1.00 17.81 72 LEU A CA 1
ATOM 559 C C . LEU A 1 74 ? 14.700 23.091 15.688 1.00 18.48 72 LEU A C 1
ATOM 560 O O . LEU A 1 74 ? 14.671 23.937 14.767 1.00 18.17 72 LEU A O 1
ATOM 565 N N . ASN A 1 75 ? 15.736 22.969 16.519 1.00 17.19 73 ASN A N 1
ATOM 566 C CA . ASN A 1 75 ? 16.890 23.845 16.327 1.00 17.79 73 ASN A CA 1
ATOM 567 C C . ASN A 1 75 ? 17.587 23.647 14.963 1.00 17.96 73 ASN A C 1
ATOM 568 O O . ASN A 1 75 ? 18.030 24.628 14.346 1.00 17.71 73 ASN A O 1
ATOM 573 N N . ASP A 1 76 ? 17.674 22.390 14.497 1.00 18.96 74 ASP A N 1
ATOM 574 C CA A ASP A 1 76 ? 18.269 22.102 13.191 0.50 18.84 74 ASP A CA 1
ATOM 575 C CA B ASP A 1 76 ? 18.275 22.113 13.197 0.50 19.29 74 ASP A CA 1
ATOM 576 C C . ASP A 1 76 ? 17.455 22.837 12.115 1.00 18.99 74 ASP A C 1
ATOM 577 O O . ASP A 1 76 ? 18.006 23.483 11.233 1.00 19.40 74 ASP A O 1
ATOM 586 N N . GLY A 1 77 ? 16.132 22.740 12.217 1.00 18.52 75 GLY A N 1
ATOM 587 C CA . GLY A 1 77 ? 15.229 23.412 11.270 1.00 18.49 75 GLY A CA 1
ATOM 588 C C . GLY A 1 77 ? 15.301 24.931 11.303 1.00 18.11 75 GLY A C 1
ATOM 589 O O . GLY A 1 77 ? 15.401 25.560 10.233 1.00 18.01 75 GLY A O 1
ATOM 590 N N . TYR A 1 78 ? 15.244 25.520 12.499 1.00 17.42 76 TYR A N 1
ATOM 591 C CA . TYR A 1 78 ? 15.394 26.979 12.661 1.00 17.43 76 TYR A CA 1
ATOM 592 C C . TYR A 1 78 ? 16.740 27.442 12.102 1.00 17.42 76 TYR A C 1
ATOM 593 O O . TYR A 1 78 ? 16.794 28.472 11.413 1.00 17.78 76 TYR A O 1
ATOM 602 N N . LYS A 1 79 ? 17.829 26.725 12.412 1.00 16.59 77 LYS A N 1
ATOM 603 C CA . LYS A 1 79 ? 19.148 27.130 11.920 1.00 18.22 77 LYS A CA 1
ATOM 604 C C . LYS A 1 79 ? 19.148 27.096 10.376 1.00 17.54 77 LYS A C 1
ATOM 605 O O . LYS A 1 79 ? 19.659 28.018 9.727 1.00 16.95 77 LYS A O 1
ATOM 611 N N . ALA A 1 80 ? 18.579 26.031 9.802 1.00 18.21 78 ALA A N 1
ATOM 612 C CA . ALA A 1 80 ? 18.542 25.878 8.353 1.00 18.08 78 ALA A CA 1
ATOM 613 C C . ALA A 1 80 ? 17.768 26.990 7.666 1.00 19.54 78 ALA A C 1
ATOM 614 O O . ALA A 1 80 ? 18.260 27.590 6.675 1.00 18.14 78 ALA A O 1
ATOM 616 N N . VAL A 1 81 ? 16.579 27.294 8.183 1.00 17.85 79 VAL A N 1
ATOM 617 C CA . VAL A 1 81 ? 15.794 28.347 7.573 1.00 18.99 79 VAL A CA 1
ATOM 618 C C . VAL A 1 81 ? 16.485 29.708 7.727 1.00 18.36 79 VAL A C 1
ATOM 619 O O . VAL A 1 81 ? 16.529 30.493 6.761 1.00 18.57 79 VAL A O 1
ATOM 623 N N . GLU A 1 82 ? 17.068 29.978 8.881 1.00 17.43 80 GLU A N 1
ATOM 624 C CA . GLU A 1 82 ? 17.702 31.294 9.088 1.00 18.74 80 GLU A CA 1
ATOM 625 C C . GLU A 1 82 ? 18.946 31.429 8.200 1.00 19.79 80 GLU A C 1
ATOM 626 O O . GLU A 1 82 ? 19.200 32.517 7.683 1.00 19.23 80 GLU A O 1
ATOM 632 N N . GLU A 1 83 ? 19.711 30.328 8.039 1.00 18.71 81 GLU A N 1
ATOM 633 C CA A GLU A 1 83 ? 20.819 30.334 7.082 0.50 20.37 81 GLU A CA 1
ATOM 634 C CA B GLU A 1 83 ? 20.818 30.292 7.071 0.50 20.67 81 GLU A CA 1
ATOM 635 C C . GLU A 1 83 ? 20.337 30.625 5.670 1.00 20.04 81 GLU A C 1
ATOM 636 O O . GLU A 1 83 ? 20.931 31.471 4.971 1.00 21.30 81 GLU A O 1
ATOM 647 N N . ASN A 1 84 ? 19.248 29.980 5.245 1.00 19.44 82 ASN A N 1
ATOM 648 C CA A ASN A 1 84 ? 18.653 30.312 3.936 0.50 20.14 82 ASN A CA 1
ATOM 649 C CA B ASN A 1 84 ? 18.684 30.293 3.937 0.50 20.11 82 ASN A CA 1
ATOM 650 C C . ASN A 1 84 ? 18.253 31.763 3.852 1.00 20.03 82 ASN A C 1
ATOM 651 O O . ASN A 1 84 ? 18.482 32.414 2.817 1.00 20.40 82 ASN A O 1
ATOM 660 N N . ARG A 1 85 ? 17.660 32.290 4.932 1.00 19.26 83 ARG A N 1
ATOM 661 C CA . ARG A 1 85 ? 17.204 33.689 4.927 1.00 20.02 83 ARG A CA 1
ATOM 662 C C . ARG A 1 85 ? 18.351 34.720 4.929 1.00 20.47 83 ARG A C 1
ATOM 663 O O . ARG A 1 85 ? 18.237 35.793 4.316 1.00 21.04 83 ARG A O 1
ATOM 671 N N A LYS A 1 86 ? 19.450 34.399 5.611 0.50 20.85 84 LYS A N 1
ATOM 672 N N B LYS A 1 86 ? 19.454 34.374 5.592 0.50 21.01 84 LYS A N 1
ATOM 673 C CA A LYS A 1 86 ? 20.651 35.228 5.511 0.50 20.63 84 LYS A CA 1
ATOM 674 C CA B LYS A 1 86 ? 20.674 35.181 5.551 0.50 21.02 84 LYS A CA 1
ATOM 675 C C A LYS A 1 86 ? 21.169 35.178 4.072 0.50 20.66 84 LYS A C 1
ATOM 676 C C B LYS A 1 86 ? 21.286 35.154 4.142 0.50 20.99 84 LYS A C 1
ATOM 677 O O A LYS A 1 86 ? 21.387 36.220 3.439 0.50 19.75 84 LYS A O 1
ATOM 678 O O B LYS A 1 86 ? 21.702 36.185 3.607 0.50 20.31 84 LYS A O 1
ATOM 689 N N . ASN A 1 87 ? 21.345 33.970 3.541 1.00 19.75 85 ASN A N 1
ATOM 690 C CA . ASN A 1 87 ? 21.846 33.831 2.174 1.00 21.15 85 ASN A CA 1
ATOM 691 C C . ASN A 1 87 ? 21.042 34.647 1.195 1.00 21.87 85 ASN A C 1
ATOM 692 O O . ASN A 1 87 ? 21.600 35.339 0.356 1.00 20.95 85 ASN A O 1
ATOM 697 N N . LEU A 1 88 ? 19.719 34.566 1.306 1.00 21.21 86 LEU A N 1
ATOM 698 C CA . LEU A 1 88 ? 18.856 35.292 0.417 1.00 22.69 86 LEU A CA 1
ATOM 699 C C . LEU A 1 88 ? 18.988 36.813 0.521 1.00 21.58 86 LEU A C 1
ATOM 700 O O . LEU A 1 88 ? 18.941 37.503 -0.505 1.00 22.70 86 LEU A O 1
ATOM 705 N N . ALA A 1 89 ? 19.172 37.344 1.732 1.00 21.51 87 ALA A N 1
ATOM 706 C CA . ALA A 1 89 ? 19.409 38.785 1.904 1.00 21.66 87 ALA A CA 1
ATOM 707 C C . ALA A 1 89 ? 20.675 39.199 1.160 1.00 21.92 87 ALA A C 1
ATOM 708 O O . ALA A 1 89 ? 20.680 40.177 0.404 1.00 22.95 87 ALA A O 1
ATOM 710 N N . PHE A 1 90 ? 21.771 38.492 1.416 1.00 20.87 88 PHE A N 1
ATOM 711 C CA . PHE A 1 90 ? 23.036 38.830 0.719 1.00 20.96 88 PHE A CA 1
ATOM 712 C C . PHE A 1 90 ? 22.920 38.664 -0.801 1.00 20.92 88 PHE A C 1
ATOM 713 O O . PHE A 1 90 ? 23.411 39.507 -1.576 1.00 21.58 88 PHE A O 1
ATOM 721 N N . ASN A 1 91 ? 22.261 37.606 -1.245 1.00 21.92 89 ASN A N 1
ATOM 722 C CA . ASN A 1 91 ? 22.173 37.323 -2.687 1.00 23.97 89 ASN A CA 1
ATOM 723 C C . ASN A 1 91 ? 21.214 38.216 -3.437 1.00 25.66 89 ASN A C 1
ATOM 724 O O . ASN A 1 91 ? 21.469 38.557 -4.595 1.00 25.36 89 ASN A O 1
ATOM 737 N N . LEU A 1 93 ? 20.662 41.404 -2.657 1.00 29.00 91 LEU A N 1
ATOM 738 C CA . LEU A 1 93 ? 21.538 42.566 -2.740 1.00 30.88 91 LEU A CA 1
ATOM 739 C C . LEU A 1 93 ? 22.707 42.351 -3.736 1.00 32.05 91 LEU A C 1
ATOM 740 O O . LEU A 1 93 ? 23.297 43.326 -4.238 1.00 32.93 91 LEU A O 1
ATOM 745 N N . GLY A 1 94 ? 22.990 41.087 -4.049 1.00 32.67 92 GLY A N 1
ATOM 746 C CA . GLY A 1 94 ? 24.085 40.700 -4.959 1.00 34.45 92 GLY A CA 1
ATOM 747 C C . GLY A 1 94 ? 23.679 40.288 -6.377 1.00 35.91 92 GLY A C 1
ATOM 748 O O . GLY A 1 94 ? 22.509 40.439 -6.782 1.00 36.67 92 GLY A O 1
ATOM 749 N N . GLY B 1 10 ? 27.248 51.359 1.495 1.00 53.94 8 GLY B N 1
ATOM 750 C CA . GLY B 1 10 ? 27.709 51.911 2.808 1.00 53.79 8 GLY B CA 1
ATOM 751 C C . GLY B 1 10 ? 26.633 51.826 3.875 1.00 53.85 8 GLY B C 1
ATOM 752 O O . GLY B 1 10 ? 26.914 51.463 5.023 1.00 53.51 8 GLY B O 1
ATOM 753 N N . LEU B 1 11 ? 25.403 52.169 3.478 1.00 54.09 9 LEU B N 1
ATOM 754 C CA . LEU B 1 11 ? 24.205 52.099 4.326 1.00 54.48 9 LEU B CA 1
ATOM 755 C C . LEU B 1 11 ? 23.983 50.675 4.844 1.00 54.72 9 LEU B C 1
ATOM 756 O O . LEU B 1 11 ? 24.005 50.439 6.056 1.00 54.48 9 LEU B O 1
ATOM 761 N N . LEU B 1 12 ? 23.778 49.742 3.910 1.00 55.18 10 LEU B N 1
ATOM 762 C CA . LEU B 1 12 ? 23.539 48.328 4.226 1.00 55.66 10 LEU B CA 1
ATOM 763 C C . LEU B 1 12 ? 24.708 47.715 5.017 1.00 56.11 10 LEU B C 1
ATOM 764 O O . LEU B 1 12 ? 24.485 47.012 6.004 1.00 56.39 10 LEU B O 1
ATOM 769 N N . ASP B 1 13 ? 25.941 48.000 4.592 1.00 56.51 11 ASP B N 1
ATOM 770 C CA . ASP B 1 13 ? 27.144 47.537 5.294 1.00 56.97 11 ASP B CA 1
ATOM 771 C C . ASP B 1 13 ? 27.274 48.096 6.716 1.00 57.25 11 ASP B C 1
ATOM 772 O O . ASP B 1 13 ? 27.600 47.355 7.653 1.00 57.03 11 ASP B O 1
ATOM 777 N N . GLY B 1 14 ? 27.017 49.397 6.871 1.00 57.66 12 GLY B N 1
ATOM 778 C CA . GLY B 1 14 ? 26.999 50.041 8.190 1.00 58.27 12 GLY B CA 1
ATOM 779 C C . GLY B 1 14 ? 25.926 49.474 9.112 1.00 58.69 12 GLY B C 1
ATOM 780 O O . GLY B 1 14 ? 26.149 49.313 10.315 1.00 58.59 12 GLY B O 1
ATOM 789 N N . LYS B 1 16 ? 24.731 46.368 8.740 1.00 60.54 14 LYS B N 1
ATOM 790 C CA . LYS B 1 16 ? 25.279 45.038 9.005 1.00 61.05 14 LYS B CA 1
ATOM 791 C C . LYS B 1 16 ? 26.217 45.063 10.203 1.00 61.60 14 LYS B C 1
ATOM 792 O O . LYS B 1 16 ? 26.193 44.147 11.036 1.00 61.64 14 LYS B O 1
ATOM 798 N N . LYS B 1 17 ? 27.032 46.119 10.285 1.00 62.13 15 LYS B N 1
ATOM 799 C CA . LYS B 1 17 ? 27.970 46.313 11.393 1.00 62.59 15 LYS B CA 1
ATOM 800 C C . LYS B 1 17 ? 27.240 46.569 12.712 1.00 62.86 15 LYS B C 1
ATOM 801 O O . LYS B 1 17 ? 27.704 46.154 13.777 1.00 63.13 15 LYS B O 1
ATOM 803 N N . GLU B 1 18 ? 26.094 47.242 12.628 1.00 63.22 16 GLU B N 1
ATOM 804 C CA . GLU B 1 18 ? 25.277 47.538 13.807 1.00 63.62 16 GLU B CA 1
ATOM 805 C C . GLU B 1 18 ? 24.422 46.353 14.268 1.00 63.56 16 GLU B C 1
ATOM 806 O O . GLU B 1 18 ? 24.134 46.222 15.462 1.00 63.55 16 GLU B O 1
ATOM 812 N N . PHE B 1 19 ? 24.020 45.499 13.322 1.00 63.48 17 PHE B N 1
ATOM 813 C CA . PHE B 1 19 ? 23.276 44.277 13.631 1.00 63.36 17 PHE B CA 1
ATOM 814 C C . PHE B 1 19 ? 24.119 43.304 14.455 1.00 63.46 17 PHE B C 1
ATOM 815 O O . PHE B 1 19 ? 23.587 42.545 15.272 1.00 63.17 17 PHE B O 1
ATOM 823 N N . SER B 1 20 ? 25.433 43.348 14.238 1.00 63.68 18 SER B N 1
ATOM 824 C CA . SER B 1 20 ? 26.392 42.574 15.029 1.00 63.92 18 SER B CA 1
ATOM 825 C C . SER B 1 20 ? 26.525 43.066 16.472 1.00 63.94 18 SER B C 1
ATOM 826 O O . SER B 1 20 ? 26.848 42.280 17.361 1.00 64.02 18 SER B O 1
ATOM 829 N N . GLN B 1 21 ? 26.290 44.362 16.694 1.00 64.00 19 GLN B N 1
ATOM 830 C CA . GLN B 1 21 ? 26.240 44.934 18.049 1.00 63.88 19 GLN B CA 1
ATOM 831 C C . GLN B 1 21 ? 25.013 44.431 18.813 1.00 63.61 19 GLN B C 1
ATOM 832 O O . GLN B 1 21 ? 25.095 44.138 20.009 1.00 63.54 19 GLN B O 1
ATOM 838 N N . LEU B 1 22 ? 23.884 44.332 18.109 1.00 63.31 20 LEU B N 1
ATOM 839 C CA . LEU B 1 22 ? 22.668 43.717 18.649 1.00 62.98 20 LEU B CA 1
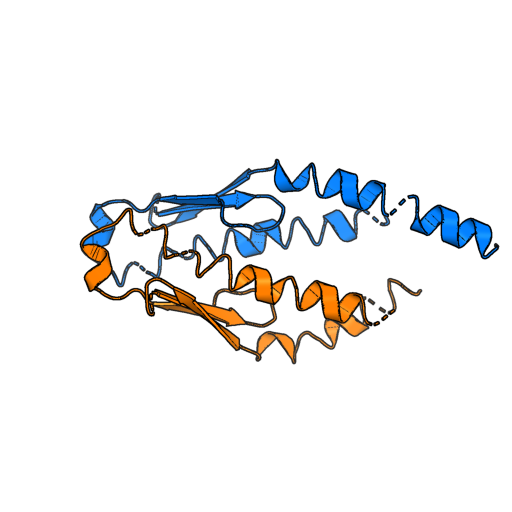ATOM 840 C C . LEU B 1 22 ? 22.748 42.177 18.608 1.00 62.79 20 LEU B C 1
ATOM 841 O O . LEU B 1 22 ? 21.794 41.497 18.207 1.00 62.85 20 LEU B O 1
ATOM 843 N N . GLU B 1 23 ? 23.896 41.636 19.019 1.00 62.37 21 GLU B N 1
ATOM 844 C CA . GLU B 1 23 ? 24.102 40.186 19.078 1.00 61.87 21 GLU B CA 1
ATOM 845 C C . GLU B 1 23 ? 24.404 39.736 20.502 1.00 61.05 21 GLU B C 1
ATOM 846 O O . GLU B 1 23 ? 23.758 38.813 21.014 1.00 61.08 21 GLU B O 1
ATOM 852 N N . GLU B 1 24 ? 25.385 40.390 21.131 1.00 59.77 22 GLU B N 1
ATOM 853 C CA . GLU B 1 24 ? 25.746 40.120 22.526 1.00 58.44 22 GLU B CA 1
ATOM 854 C C . GLU B 1 24 ? 24.590 40.469 23.461 1.00 57.45 22 GLU B C 1
ATOM 855 O O . GLU B 1 24 ? 24.458 39.888 24.537 1.00 57.51 22 GLU B O 1
ATOM 857 N N . LYS B 1 25 ? 23.756 41.418 23.035 1.00 56.17 23 LYS B N 1
ATOM 858 C CA . LYS B 1 25 ? 22.494 41.717 23.706 1.00 54.67 23 LYS B CA 1
ATOM 859 C C . LYS B 1 25 ? 21.498 40.585 23.454 1.00 53.54 23 LYS B C 1
ATOM 860 O O . LYS B 1 25 ? 20.969 39.988 24.397 1.00 53.46 23 LYS B O 1
ATOM 862 N N . ASN B 1 26 ? 21.264 40.294 22.174 1.00 51.90 24 ASN B N 1
ATOM 863 C CA . ASN B 1 26 ? 20.314 39.273 21.750 1.00 50.26 24 ASN B CA 1
ATOM 864 C C . ASN B 1 26 ? 20.570 37.929 22.429 1.00 49.05 24 ASN B C 1
ATOM 865 O O . ASN B 1 26 ? 19.675 37.373 23.064 1.00 49.00 24 ASN B O 1
ATOM 867 N N . LYS B 1 27 ? 21.806 37.438 22.322 1.0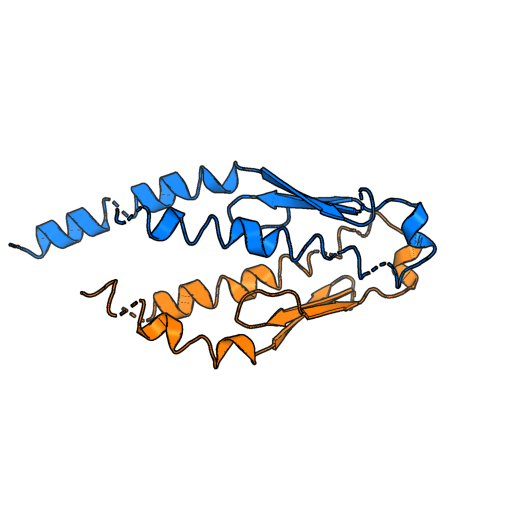0 47.39 25 LYS B N 1
ATOM 868 C CA . LYS B 1 27 ? 22.174 36.101 22.783 1.00 45.51 25 LYS B CA 1
ATOM 869 C C . LYS B 1 27 ? 21.819 35.828 24.242 1.00 44.13 25 LYS B C 1
ATOM 870 O O . LYS B 1 27 ? 21.590 34.680 24.625 1.00 44.43 25 LYS B O 1
ATOM 872 N N . ASP B 1 28 ? 21.769 36.879 25.050 1.00 42.07 26 ASP B N 1
ATOM 873 C CA . ASP B 1 28 ? 21.476 36.726 26.473 1.00 40.06 26 ASP B CA 1
ATOM 874 C C . ASP B 1 28 ? 19.981 36.860 26.794 1.00 38.36 26 ASP B C 1
ATOM 875 O O . ASP B 1 28 ? 19.504 36.290 27.777 1.00 38.39 26 ASP B O 1
ATOM 877 N N . THR B 1 29 ? 19.254 37.598 25.957 1.00 35.65 27 THR B N 1
ATOM 878 C CA . THR B 1 29 ? 17.844 37.893 26.201 1.00 33.51 27 THR B CA 1
ATOM 879 C C . THR B 1 29 ? 16.996 36.668 25.868 1.00 31.94 27 THR B C 1
ATOM 880 O O . THR B 1 29 ? 17.155 36.092 24.806 1.00 31.03 27 THR B O 1
ATOM 884 N N . ILE B 1 30 ? 16.117 36.288 26.787 1.00 29.85 28 ILE B N 1
ATOM 885 C CA . ILE B 1 30 ? 15.307 35.073 26.664 1.00 29.31 28 ILE B CA 1
ATOM 886 C C . ILE B 1 30 ? 13.830 35.438 26.754 1.00 28.62 28 ILE B C 1
ATOM 887 O O . ILE B 1 30 ? 13.433 36.202 27.635 1.00 28.25 28 ILE B O 1
ATOM 892 N N . HIS B 1 31 ? 13.034 34.902 25.832 1.00 27.56 29 HIS B N 1
ATOM 893 C CA . HIS B 1 31 ? 11.600 35.132 25.793 1.00 27.13 29 HIS B CA 1
ATOM 894 C C . HIS B 1 31 ? 10.853 33.824 25.833 1.00 25.62 29 HIS B C 1
ATOM 895 O O . HIS B 1 31 ? 11.166 32.891 25.079 1.00 24.49 29 HIS B O 1
ATOM 902 N N . THR B 1 32 ? 9.856 33.755 26.706 1.00 23.98 30 THR B N 1
ATOM 903 C CA . THR B 1 32 ? 9.124 32.520 26.912 1.00 23.50 30 THR B CA 1
ATOM 904 C C . THR B 1 32 ? 7.701 32.623 26.368 1.00 23.13 30 THR B C 1
ATOM 905 O O . THR B 1 32 ? 7.027 33.648 26.568 1.00 24.10 30 THR B O 1
ATOM 909 N N . SER B 1 33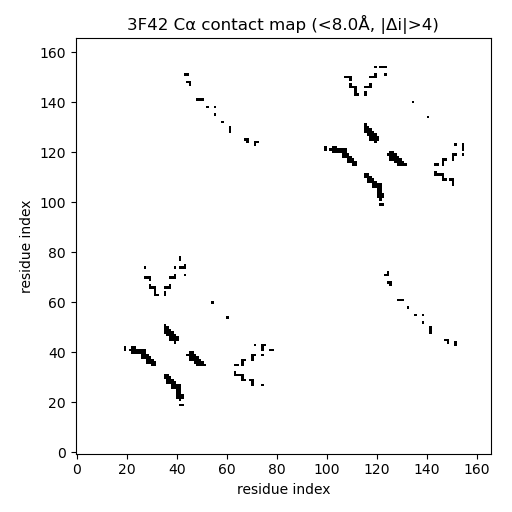 ? 7.253 31.584 25.665 1.00 22.43 31 SER B N 1
ATOM 910 C CA . SER B 1 33 ? 5.884 31.518 25.119 1.00 22.13 31 SER B CA 1
ATOM 911 C C . SER B 1 33 ? 5.205 30.274 25.646 1.00 22.48 31 SER B C 1
ATOM 912 O O . SER B 1 33 ? 5.816 29.215 25.712 1.00 23.67 31 SER B O 1
ATOM 915 N N . LYS B 1 34 ? 3.929 30.388 26.006 1.00 22.30 32 LYS B N 1
ATOM 916 C CA . LYS B 1 34 ? 3.192 29.267 26.577 1.00 22.40 32 LYS B CA 1
ATOM 917 C C . LYS B 1 34 ? 1.957 28.968 25.759 1.00 22.87 32 LYS B C 1
ATOM 918 O O . LYS B 1 34 ? 1.409 29.863 25.080 1.00 23.64 32 LYS B O 1
ATOM 924 N N . SER B 1 35 ? 1.506 27.725 25.837 1.00 22.24 33 SER B N 1
ATOM 925 C CA . SER B 1 35 ? 0.249 27.333 25.207 1.00 21.86 33 SER B CA 1
ATOM 926 C C . SER B 1 35 ? -0.385 26.210 25.996 1.00 22.29 33 SER B C 1
ATOM 927 O O . SER B 1 35 ? 0.205 25.697 26.950 1.00 22.03 33 SER B O 1
ATOM 930 N N . GLY B 1 36 ? -1.598 25.823 25.600 1.00 22.17 34 GLY B N 1
ATOM 931 C CA . GLY B 1 36 ? -2.311 24.741 26.262 1.00 22.81 34 GLY B CA 1
ATOM 932 C C . GLY B 1 36 ? -2.532 25.064 27.720 1.00 23.17 34 GLY B C 1
ATOM 933 O O . GLY B 1 36 ? -2.324 24.210 28.595 1.00 23.22 34 GLY B O 1
ATOM 934 N N . GLY B 1 37 ? -2.952 26.293 27.983 1.00 23.11 35 GLY B N 1
ATOM 935 C CA . GLY B 1 3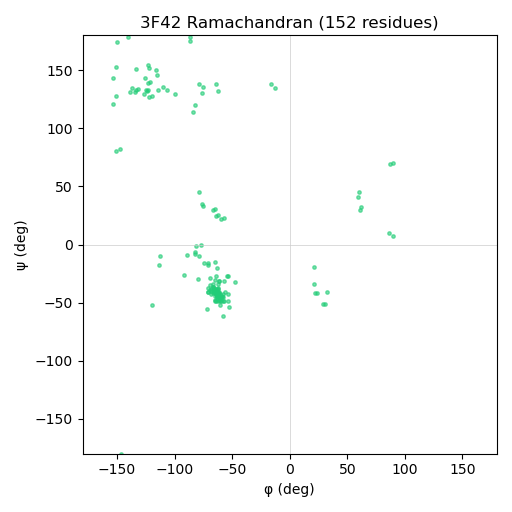7 ? -3.199 26.726 29.379 1.00 23.70 35 GLY B CA 1
ATOM 936 C C . GLY B 1 37 ? -1.947 26.651 30.233 1.00 22.86 35 GLY B C 1
ATOM 937 O O . GLY B 1 37 ? -2.009 26.420 31.464 1.00 23.39 35 GLY B O 1
ATOM 938 N N . GLY B 1 38 ? -0.804 26.825 29.598 1.00 22.15 36 GLY B N 1
ATOM 939 C CA . GLY B 1 38 ? 0.473 26.769 30.292 1.00 23.46 36 GLY B CA 1
ATOM 940 C C . GLY B 1 38 ? 1.110 25.396 30.375 1.00 24.26 36 GLY B C 1
ATOM 941 O O . GLY B 1 38 ? 2.202 25.244 30.966 1.00 24.60 36 GLY B O 1
ATOM 950 N N . VAL B 1 40 ? 2.366 23.833 27.853 1.00 20.86 38 VAL B N 1
ATOM 951 C CA . VAL B 1 40 ? 3.586 23.871 27.041 1.00 19.78 38 VAL B CA 1
ATOM 952 C C . VAL B 1 40 ? 4.276 25.194 27.293 1.00 19.79 38 VAL B C 1
ATOM 953 O O . VAL B 1 40 ? 3.636 26.239 27.315 1.00 20.21 38 VAL B O 1
ATOM 957 N N . SER B 1 41 ? 5.590 25.152 27.430 1.00 19.79 39 SER B N 1
ATOM 958 C CA . SER B 1 41 ? 6.379 26.336 27.529 1.00 20.39 39 SER B CA 1
ATOM 959 C C . SER B 1 41 ? 7.618 26.163 26.657 1.00 20.27 39 SER B C 1
ATOM 960 O O . SER B 1 41 ? 8.295 25.130 26.712 1.00 19.37 39 SER B O 1
ATOM 963 N N . VAL B 1 42 ? 7.937 27.188 25.879 1.00 18.84 40 VAL B N 1
ATOM 964 C CA . VAL B 1 42 ? 9.161 27.194 25.103 1.00 19.78 40 VAL B CA 1
ATOM 965 C C . VAL B 1 42 ? 9.850 28.527 25.281 1.00 18.85 40 VAL B C 1
ATOM 966 O O . VAL B 1 42 ? 9.183 29.544 25.506 1.00 20.55 40 VAL B O 1
ATOM 970 N N . SER B 1 43 ? 11.181 28.529 25.180 1.00 20.00 41 SER B N 1
ATOM 971 C CA . SER B 1 43 ? 11.934 29.778 25.311 1.00 19.83 41 SER B CA 1
ATOM 972 C C . SER B 1 43 ? 12.934 29.896 24.185 1.00 19.53 41 SER B C 1
ATOM 973 O O . SER B 1 43 ? 13.623 28.918 23.851 1.00 20.86 41 SER B O 1
ATOM 976 N N . PHE B 1 44 ? 12.989 31.078 23.576 1.00 20.20 42 PHE B N 1
ATOM 977 C CA . PHE B 1 44 ? 13.983 31.383 22.537 1.00 20.85 42 PHE B CA 1
ATOM 978 C C . PHE B 1 44 ? 14.907 32.495 23.042 1.00 21.00 42 PHE B C 1
ATOM 979 O O . PHE B 1 44 ? 14.466 33.411 23.732 1.00 20.77 42 PHE B O 1
ATOM 987 N N . ASN B 1 45 ? 16.170 32.449 22.667 1.00 21.49 43 ASN B N 1
ATOM 988 C CA . ASN B 1 45 ? 17.035 33.605 22.903 1.00 22.87 43 ASN B CA 1
ATOM 989 C C . ASN B 1 45 ? 16.920 34.608 21.739 1.00 23.57 43 ASN B C 1
ATOM 990 O O . ASN B 1 45 ? 16.165 34.383 20.800 1.00 23.71 43 ASN B O 1
ATOM 995 N N . GLY B 1 46 ? 17.633 35.724 21.826 1.00 25.57 44 GLY B N 1
ATOM 996 C CA . GLY B 1 46 ? 17.486 36.805 20.846 1.00 26.97 44 GLY B CA 1
ATOM 997 C C . GLY B 1 46 ? 18.064 36.429 19.494 1.00 28.12 44 GLY B C 1
ATOM 998 O O . GLY B 1 46 ? 17.749 37.061 18.472 1.00 29.24 44 GLY B O 1
ATOM 999 N N . LEU B 1 47 ? 18.877 35.376 19.486 1.00 27.12 45 LEU B N 1
ATOM 1000 C CA . LEU B 1 47 ? 19.432 34.837 18.252 1.00 26.38 45 LEU B CA 1
ATOM 1001 C C . LEU B 1 47 ? 18.473 33.901 17.536 1.00 25.25 45 LEU B C 1
ATOM 1002 O O . LEU B 1 47 ? 18.761 33.459 16.423 1.00 25.32 45 LEU B O 1
ATOM 1007 N N . GLY B 1 48 ? 17.335 33.584 18.165 1.00 24.45 46 GLY B N 1
ATOM 1008 C CA . GLY B 1 48 ? 16.378 32.630 17.595 1.00 24.08 46 GLY B CA 1
ATOM 1009 C C . GLY B 1 48 ? 16.657 31.179 17.929 1.00 22.39 46 GLY B C 1
ATOM 1010 O O . GLY B 1 48 ? 16.034 30.265 17.382 1.00 23.05 46 GLY B O 1
ATOM 1011 N N . GLU B 1 49 ? 17.587 30.942 18.841 1.00 21.24 47 GLU B N 1
ATOM 1012 C CA . GLU B 1 49 ? 17.857 29.551 19.274 1.00 20.19 47 GLU B CA 1
ATOM 1013 C C . GLU B 1 49 ? 16.802 29.109 20.269 1.00 19.17 47 GLU B C 1
ATOM 1014 O O . GLU B 1 49 ? 16.393 29.895 21.135 1.00 18.68 47 GLU B O 1
ATOM 1020 N N . LEU B 1 50 ? 16.326 27.871 20.133 1.00 18.89 48 LEU B N 1
ATOM 1021 C CA . LEU B 1 50 ? 15.352 27.319 21.062 1.00 18.28 48 LEU B CA 1
ATOM 1022 C C . LEU B 1 50 ? 16.150 26.783 22.246 1.00 18.80 48 LEU B C 1
ATOM 1023 O O . LEU B 1 50 ? 16.928 25.853 22.083 1.00 18.84 48 LEU B O 1
ATOM 1028 N N . VAL B 1 51 ? 15.986 27.391 23.427 1.00 18.86 49 VAL B N 1
ATOM 1029 C CA . VAL B 1 51 ? 16.871 27.090 24.557 1.00 20.28 49 VAL B CA 1
ATOM 1030 C C . VAL B 1 51 ? 16.144 26.370 25.692 1.00 20.86 49 VAL B C 1
ATOM 1031 O O . VAL B 1 51 ? 16.782 25.884 26.615 1.00 20.36 49 VAL B O 1
ATOM 1035 N N . ASP B 1 52 ? 14.813 26.295 25.601 1.00 21.17 50 ASP B N 1
ATOM 1036 C CA . ASP B 1 52 ? 14.017 25.549 26.572 1.00 22.49 50 ASP B CA 1
ATOM 1037 C C . ASP B 1 52 ? 12.715 25.061 25.960 1.00 21.39 50 ASP B C 1
ATOM 1038 O O . ASP B 1 52 ? 12.104 25.750 25.121 1.00 20.76 50 ASP B O 1
ATOM 1043 N N . LEU B 1 53 ? 12.306 23.864 26.361 1.00 20.90 51 LEU B N 1
ATOM 1044 C CA . LEU B 1 53 ? 11.029 23.281 25.930 1.00 21.72 51 LEU B CA 1
ATOM 1045 C C . LEU B 1 53 ? 10.557 22.371 27.037 1.00 21.96 51 LEU B C 1
ATOM 1046 O O . LEU B 1 53 ? 11.301 21.466 27.490 1.00 22.79 51 LEU B O 1
ATOM 1051 N N . GLN B 1 54 ? 9.312 22.581 27.461 1.00 21.00 52 GLN B N 1
ATOM 1052 C CA . GLN B 1 54 ? 8.761 21.829 28.572 1.00 22.07 52 GLN B CA 1
ATOM 1053 C C . GLN B 1 54 ? 7.345 21.469 28.255 1.00 21.08 52 GLN B C 1
ATOM 1054 O O . GLN B 1 54 ? 6.559 22.337 27.821 1.00 22.49 52 GLN B O 1
ATOM 1060 N N . ILE B 1 55 ? 7.031 20.194 28.456 1.00 19.34 53 ILE B N 1
ATOM 1061 C CA . ILE B 1 55 ? 5.688 19.649 28.204 1.00 20.21 53 ILE B CA 1
ATOM 1062 C C . ILE B 1 55 ? 5.164 19.033 29.487 1.00 19.78 53 ILE B C 1
ATOM 1063 O O . ILE B 1 55 ? 5.812 18.189 30.081 1.00 19.79 53 ILE B O 1
ATOM 1068 N N . ASP B 1 56 ? 3.964 19.450 29.895 1.00 20.10 54 ASP B N 1
ATOM 1069 C CA . ASP B 1 56 ? 3.280 18.845 31.042 1.00 20.46 54 ASP B CA 1
ATOM 1070 C C . ASP B 1 56 ? 3.003 17.356 30.736 1.00 19.44 54 ASP B C 1
ATOM 1071 O O . ASP B 1 56 ? 2.484 17.019 29.667 1.00 18.74 54 ASP B O 1
ATOM 1076 N N . ASP B 1 57 ? 3.324 16.468 31.684 1.00 17.78 55 ASP B N 1
ATOM 1077 C CA . ASP B 1 57 ? 3.004 15.047 31.533 1.00 18.84 55 ASP B CA 1
ATOM 1078 C C . ASP B 1 57 ? 1.548 14.771 31.084 1.00 18.92 55 ASP B C 1
ATOM 1079 O O . ASP B 1 57 ? 1.267 13.778 30.401 1.00 18.70 55 ASP B O 1
ATOM 1084 N N . SER B 1 58 ? 0.616 15.618 31.501 1.00 19.40 56 SER B N 1
ATOM 1085 C CA . SER B 1 58 ? -0.796 15.404 31.173 1.00 21.49 56 SER B CA 1
ATOM 1086 C C . SER B 1 58 ? -1.007 15.325 29.664 1.00 22.25 56 SER B C 1
ATOM 1087 O O . SER B 1 58 ? -1.915 14.650 29.181 1.00 20.76 56 SER B O 1
ATOM 1090 N N . LEU B 1 59 ? -0.181 16.045 28.915 1.00 22.56 57 LEU B N 1
ATOM 1091 C CA . LEU B 1 59 ? -0.399 16.107 27.476 1.00 24.00 57 LEU B CA 1
ATOM 1092 C C . LEU B 1 59 ? 0.005 14.825 26.768 1.00 24.65 57 LEU B C 1
ATOM 1093 O O . LEU B 1 59 ? -0.402 14.581 25.610 1.00 24.86 57 LEU B O 1
ATOM 1098 N N . LEU B 1 60 ? 0.777 13.985 27.445 1.00 24.25 58 LEU B N 1
ATOM 1099 C CA . LEU B 1 60 ? 1.212 12.725 26.839 1.00 24.66 58 LEU B CA 1
ATOM 1100 C C . LEU B 1 60 ? 0.033 11.825 26.592 1.00 24.93 58 LEU B C 1
ATOM 1101 O O . LEU B 1 60 ? 0.162 10.849 25.852 1.00 24.86 58 LEU B O 1
ATOM 1106 N N . GLU B 1 61 ? -1.102 12.159 27.223 1.00 24.59 59 GLU B N 1
ATOM 1107 C CA . GLU B 1 61 ? -2.345 11.392 27.111 1.00 25.72 59 GLU B CA 1
ATOM 1108 C C . GLU B 1 61 ? -3.091 11.700 25.792 1.00 24.86 59 GLU B C 1
ATOM 1109 O O . GLU B 1 61 ? -4.047 11.022 25.441 1.00 24.13 59 GLU B O 1
ATOM 1115 N N . ASP B 1 62 ? -2.643 12.724 25.070 1.00 24.93 60 ASP B N 1
ATOM 1116 C CA . ASP B 1 62 ? -3.357 13.211 23.883 1.00 24.15 60 ASP B CA 1
ATOM 1117 C C . ASP B 1 62 ? -2.339 13.810 22.910 1.00 22.80 60 ASP B C 1
ATOM 1118 O O . ASP B 1 62 ? -2.166 15.032 22.854 1.00 22.12 60 ASP B O 1
ATOM 1123 N N . LYS B 1 63 ? -1.688 12.939 22.158 1.00 22.10 61 LYS B N 1
ATOM 1124 C CA . LYS B 1 63 ? -0.578 13.368 21.302 1.00 21.01 61 LYS B CA 1
ATOM 1125 C C . LYS B 1 63 ? -0.977 14.476 20.314 1.00 21.56 61 LYS B C 1
ATOM 1126 O O . LYS B 1 63 ? -0.197 15.398 20.094 1.00 20.65 61 LYS B O 1
ATOM 1132 N N . GLU B 1 64 ? -2.164 14.363 19.724 1.00 21.96 62 GLU B N 1
ATOM 1133 C CA A GLU B 1 64 ? -2.582 15.309 18.687 0.50 22.45 62 GLU B CA 1
ATOM 1134 C CA B GLU B 1 64 ? -2.605 15.315 18.691 0.50 22.52 62 GLU B CA 1
ATOM 1135 C C . GLU B 1 64 ? -2.736 16.716 19.260 1.00 22.19 62 GLU B C 1
ATOM 1136 O O . GLU B 1 64 ? -2.295 17.672 18.658 1.00 20.05 62 GLU B O 1
ATOM 1147 N N . ALA B 1 65 ? -3.361 16.824 20.435 1.00 20.32 63 ALA B N 1
ATOM 1148 C CA . ALA B 1 65 ? -3.466 18.117 21.107 1.00 20.98 63 ALA B CA 1
ATOM 1149 C C . ALA B 1 65 ? -2.076 18.600 21.497 1.00 19.91 63 ALA B C 1
ATOM 1150 O O . ALA B 1 65 ? -1.779 19.807 21.383 1.00 19.89 63 ALA B O 1
ATOM 1160 N N . GLN B 1 67 ? 0.765 18.051 20.052 1.00 18.18 65 GLN B N 1
ATOM 1161 C CA . GLN B 1 67 ? 1.485 18.555 18.872 1.00 17.40 65 GLN B CA 1
ATOM 1162 C C . GLN B 1 67 ? 0.943 19.937 18.481 1.00 17.16 65 GLN B C 1
ATOM 1163 O O . GLN B 1 67 ? 1.712 20.855 18.196 1.00 18.05 65 GLN B O 1
ATOM 1169 N N . ILE B 1 68 ? -0.378 20.101 18.530 1.00 16.78 66 ILE B N 1
ATOM 1170 C CA . ILE B 1 68 ? -0.974 21.410 18.235 1.00 16.42 66 ILE B CA 1
ATOM 1171 C C . ILE B 1 68 ? -0.465 22.468 19.213 1.00 16.96 66 ILE B C 1
ATOM 1172 O O . ILE B 1 68 ? -0.111 23.576 18.809 1.00 16.52 66 ILE B O 1
ATOM 1177 N N . TYR B 1 69 ? -0.494 22.182 20.516 1.00 16.92 67 TYR B N 1
ATOM 1178 C CA . TYR B 1 69 ? -0.047 23.203 21.468 1.00 18.27 67 TYR B CA 1
ATOM 1179 C C . TYR B 1 69 ? 1.440 23.483 21.290 1.00 18.17 67 TYR B C 1
ATOM 1180 O O . TYR B 1 69 ? 1.865 24.651 21.446 1.00 20.07 67 TYR B O 1
ATOM 1189 N N . LEU B 1 70 ? 2.235 22.442 21.018 1.00 17.49 68 LEU B N 1
ATOM 1190 C CA . LEU B 1 70 ? 3.647 22.650 20.727 1.00 18.53 68 LEU B CA 1
ATOM 1191 C C . LEU B 1 70 ? 3.833 23.598 19.543 1.00 18.03 68 LEU B C 1
ATOM 1192 O O . LEU B 1 70 ? 4.554 24.579 19.652 1.00 17.41 68 LEU B O 1
ATOM 1205 N N . SER B 1 72 ? 1.727 25.848 18.405 1.00 18.82 70 SER B N 1
ATOM 1206 C CA . SER B 1 72 ? 1.231 27.160 18.788 1.00 18.54 70 SER B CA 1
ATOM 1207 C C . SER B 1 72 ? 2.295 27.955 19.553 1.00 18.74 70 SER B C 1
ATOM 1208 O O . SER B 1 72 ? 2.575 29.132 19.233 1.00 17.76 70 SER B O 1
ATOM 1211 N N . ALA B 1 73 ? 2.866 27.321 20.585 1.00 18.01 71 ALA B N 1
ATOM 1212 C CA . ALA B 1 73 ? 3.872 27.997 21.420 1.00 18.53 71 ALA B CA 1
ATOM 1213 C C . ALA B 1 73 ? 5.154 28.339 20.640 1.00 17.70 71 ALA B C 1
ATOM 1214 O O . ALA B 1 73 ? 5.687 29.455 20.756 1.00 18.10 71 ALA B O 1
ATOM 1216 N N . LEU B 1 74 ? 5.630 27.376 19.838 1.00 17.00 72 LEU B N 1
ATOM 1217 C CA . LEU B 1 74 ? 6.837 27.539 19.037 1.00 17.04 72 LEU B CA 1
ATOM 1218 C C . LEU B 1 74 ? 6.630 28.668 18.020 1.00 18.26 72 LEU B C 1
ATOM 1219 O O . LEU B 1 74 ? 7.497 29.520 17.870 1.00 17.90 72 LEU B O 1
ATOM 1224 N N . ASN B 1 75 ? 5.475 28.666 17.335 1.00 18.48 73 ASN B N 1
ATOM 1225 C CA . ASN B 1 75 ? 5.227 29.730 16.346 1.00 18.32 73 ASN B CA 1
ATOM 1226 C C . ASN B 1 75 ? 5.102 31.090 17.008 1.00 19.51 73 ASN B C 1
ATOM 1227 O O . ASN B 1 75 ? 5.588 32.081 16.477 1.00 19.93 73 ASN B O 1
ATOM 1232 N N . ASP B 1 76 ? 4.492 31.152 18.184 1.00 20.06 74 ASP B N 1
ATOM 1233 C CA A ASP B 1 76 ? 4.407 32.435 18.880 0.50 20.06 74 ASP B CA 1
ATOM 1234 C CA B ASP B 1 76 ? 4.415 32.425 18.917 0.50 19.88 74 ASP B CA 1
ATOM 1235 C C . ASP B 1 76 ? 5.812 32.954 19.246 1.00 19.59 74 ASP B C 1
ATOM 1236 O O . ASP B 1 76 ? 6.100 34.134 19.086 1.00 18.76 74 ASP B O 1
ATOM 1245 N N . GLY B 1 77 ? 6.668 32.064 19.729 1.00 18.93 75 GLY B N 1
ATOM 1246 C CA . GLY B 1 77 ? 8.026 32.433 20.140 1.00 18.81 75 GLY B CA 1
ATOM 1247 C C . GLY B 1 77 ? 8.871 32.881 18.952 1.00 18.08 75 GLY B C 1
ATOM 1248 O O . GLY B 1 77 ? 9.609 33.866 19.030 1.00 18.12 75 GLY B O 1
ATOM 1249 N N . TYR B 1 78 ? 8.721 32.178 17.839 1.00 18.06 76 TYR B N 1
ATOM 1250 C CA . TYR B 1 78 ? 9.494 32.503 16.629 1.00 17.71 76 TYR B CA 1
ATOM 1251 C C . TYR B 1 78 ? 8.965 33.814 16.065 1.00 18.49 76 TYR B C 1
ATOM 1252 O O . TYR B 1 78 ? 9.737 34.686 15.614 1.00 17.41 76 TYR B O 1
ATOM 1261 N N . LYS B 1 79 ? 7.642 33.973 16.086 1.00 18.57 77 LYS B N 1
ATOM 1262 C CA . LYS B 1 79 ? 7.047 35.253 15.668 1.00 21.01 77 LYS B CA 1
ATOM 1263 C C . LYS B 1 79 ? 7.669 36.416 16.447 1.00 21.22 77 LYS B C 1
ATOM 1264 O O . LYS B 1 79 ? 7.977 37.445 15.879 1.00 21.47 77 LYS B O 1
ATOM 1270 N N . ALA B 1 80 ? 7.863 36.234 17.749 1.00 21.82 78 ALA B N 1
ATOM 1271 C CA . ALA B 1 80 ? 8.451 37.266 18.594 1.00 21.84 78 ALA B CA 1
ATOM 1272 C C . ALA B 1 80 ? 9.883 37.569 18.164 1.00 23.72 78 ALA B C 1
ATOM 1273 O O . ALA B 1 80 ? 10.246 38.747 18.035 1.00 24.15 78 ALA B O 1
ATOM 1275 N N . VAL B 1 81 ? 10.682 36.520 17.898 1.00 21.56 79 VAL B N 1
ATOM 1276 C CA . VAL B 1 81 ? 12.067 36.701 17.439 1.00 22.25 79 VAL B CA 1
ATOM 1277 C C . VAL B 1 81 ? 12.083 37.494 16.131 1.00 22.29 79 VAL B C 1
ATOM 1278 O O . VAL B 1 81 ? 12.876 38.408 15.963 1.00 23.85 79 VAL B O 1
ATOM 1282 N N . GLU B 1 82 ? 11.207 37.130 15.211 1.00 23.23 80 GLU B N 1
ATOM 1283 C CA . GLU B 1 82 ? 11.146 37.755 13.903 1.00 24.26 80 GLU B CA 1
ATOM 1284 C C . GLU B 1 82 ? 10.674 39.206 13.954 1.00 25.74 80 GLU B C 1
ATOM 1285 O O . GLU B 1 82 ? 11.246 40.057 13.277 1.00 26.16 80 GLU B O 1
ATOM 1291 N N . GLU B 1 83 ? 9.660 39.470 14.762 1.00 26.50 81 GLU B N 1
ATOM 1292 C CA A GLU B 1 83 ? 9.126 40.836 14.918 0.50 28.00 81 GLU B CA 1
ATOM 1293 C CA B GLU B 1 83 ? 9.135 40.837 14.898 0.50 27.89 81 GLU B CA 1
ATOM 1294 C C . GLU B 1 83 ? 10.214 41.744 15.459 1.00 27.89 81 GLU B C 1
ATOM 1295 O O . GLU B 1 83 ? 10.377 42.884 15.002 1.00 27.86 81 GLU B O 1
ATOM 1306 N N . ASN B 1 84 ? 10.965 41.229 16.429 1.00 28.11 82 ASN B N 1
ATOM 1307 C CA . ASN B 1 84 ? 12.101 41.942 16.996 1.00 29.52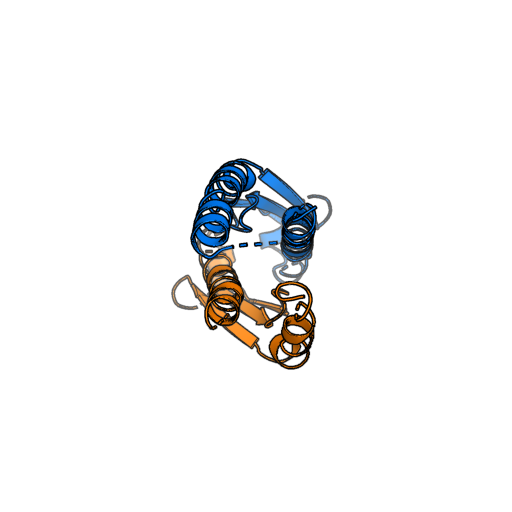 82 ASN B CA 1
ATOM 1308 C C . ASN B 1 84 ? 13.170 42.268 15.953 1.00 29.57 82 ASN B C 1
ATOM 1309 O O . ASN B 1 84 ? 13.644 43.413 15.893 1.00 29.17 82 ASN B O 1
ATOM 1314 N N . ARG B 1 85 ? 13.553 41.264 15.149 1.00 28.23 83 ARG B N 1
ATOM 1315 C CA . ARG B 1 85 ? 14.481 41.458 14.032 1.00 29.07 83 ARG B CA 1
ATOM 1316 C C . ARG B 1 85 ? 13.989 42.567 13.103 1.00 28.85 83 ARG B C 1
ATOM 1317 O O . ARG B 1 85 ? 14.742 43.457 12.738 1.00 29.77 83 ARG B O 1
ATOM 1325 N N . LYS B 1 86 ? 12.720 42.497 12.716 1.00 29.34 84 LYS B N 1
ATOM 1326 C CA . LYS B 1 86 ? 12.164 43.403 11.703 1.00 29.79 84 LYS B CA 1
ATOM 1327 C C . LYS B 1 86 ? 12.027 44.816 12.282 1.00 29.99 84 LYS B C 1
ATOM 1328 O O . LYS B 1 86 ? 12.342 45.797 11.614 1.00 29.99 84 LYS B O 1
ATOM 1334 N N . ASN B 1 87 ? 11.580 44.897 13.529 1.00 30.83 85 ASN B N 1
ATOM 1335 C CA . ASN B 1 87 ? 11.298 46.199 14.175 1.00 32.69 85 ASN B CA 1
ATOM 1336 C C . ASN B 1 87 ? 12.555 46.977 14.481 1.00 33.44 85 ASN B C 1
ATOM 1337 O O . ASN B 1 87 ? 12.583 48.204 14.318 1.00 33.32 85 ASN B O 1
ATOM 1342 N N . LEU B 1 88 ? 13.609 46.272 14.886 1.00 34.18 86 LEU B N 1
ATOM 1343 C CA . LEU B 1 88 ? 14.896 46.919 15.125 1.00 35.99 86 LEU B CA 1
ATOM 1344 C C . LEU B 1 88 ? 15.521 47.397 13.815 1.00 37.05 86 LEU B C 1
ATOM 1345 O O . LEU B 1 88 ? 16.173 48.441 13.782 1.00 37.66 86 LEU B O 1
ATOM 1350 N N . ALA B 1 89 ? 15.306 46.637 12.741 1.00 37.66 87 ALA B N 1
ATOM 1351 C CA . ALA B 1 89 ? 15.762 47.021 11.399 1.00 38.23 87 ALA B CA 1
ATOM 1352 C C . ALA B 1 89 ? 14.978 48.220 10.833 1.00 38.88 87 ALA B C 1
ATOM 1353 O O . ALA B 1 89 ? 15.559 49.099 10.165 1.00 38.60 87 ALA B O 1
ATOM 1355 N N . PHE B 1 90 ? 13.669 48.247 11.083 1.00 39.02 88 PHE B N 1
ATOM 1356 C CA . PHE B 1 90 ? 12.798 49.329 10.602 1.00 40.77 88 PHE B CA 1
ATOM 1357 C C . PHE B 1 90 ? 13.238 50.667 11.208 1.00 42.24 88 PHE B C 1
ATOM 1358 O O . PHE B 1 90 ? 13.262 51.706 10.522 1.00 41.88 88 PHE B O 1
ATOM 1366 N N . ASN B 1 91 ? 13.582 50.624 12.495 1.00 44.00 89 ASN B N 1
ATOM 1367 C CA . ASN B 1 91 ? 13.955 51.818 13.244 1.00 45.97 89 ASN B CA 1
ATOM 1368 C C . ASN B 1 91 ? 15.354 52.327 12.933 1.00 47.01 89 ASN B C 1
ATOM 1369 O O . ASN B 1 91 ? 15.561 53.536 12.815 1.00 47.29 89 ASN B O 1
ATOM 1379 N N . LEU B 1 93 ? 17.156 52.415 10.282 1.00 50.45 91 LEU B N 1
ATOM 1380 C CA . LEU B 1 93 ? 17.127 53.298 9.103 1.00 50.77 91 LEU B CA 1
ATOM 1381 C C . LEU B 1 93 ? 15.771 53.353 8.397 1.00 50.69 91 LEU B C 1
ATOM 1382 O O . LEU B 1 93 ? 15.604 54.090 7.414 1.00 50.74 91 LEU B O 1
#